Protein AF-A0AAV4NPZ4-F1 (afdb_monomer_lite)

Organism: Caerostris extrusa (NCBI:txid172846)

InterPro domains:
  IPR006621 Nose resistant-to-fluoxetine protein, N-terminal [PF20146] (13-98)

Foldseek 3Di:
DDPPDPPPDDPLVVVVVVLLVVCVVVVPPLSVLLVQQDQDPDDCVVVVPPDGQGNVVSQQPRFDWPPPPPDPDTDGPDGGDGDDDDDDPDDDPDDDDADPPHQPPVCVVVVVVVVD

pLDDT: mean 77.48, std 12.46, range [39.16, 93.31]

Sequence (116 aa):
MDGSGNLNVTASCRRDVLKLLVGLRELKTWAFSFIDSSGKIVDGMLGGTMSTLGEYDQCLGIEALDTGRRNKNKKVMFTGKYCAVDLRPPLPPKKRYYKLNEVVDELKIFRKVEML

Radius of gyration: 26.72 Å; chains: 1; bounding box: 54×27×85 Å

Structure (mmCIF, N/CA/C/O backbone):
data_AF-A0AAV4NPZ4-F1
#
_entry.id   AF-A0AAV4NPZ4-F1
#
loop_
_atom_site.group_PDB
_atom_site.id
_atom_site.type_symbol
_atom_site.label_atom_id
_atom_site.label_alt_id
_atom_site.label_comp_id
_atom_site.label_asym_id
_atom_site.label_entity_id
_atom_site.label_seq_id
_atom_site.pdbx_PDB_ins_code
_atom_site.Cartn_x
_atom_site.Cartn_y
_atom_site.Cartn_z
_atom_site.occupancy
_atom_site.B_iso_or_equiv
_atom_site.auth_seq_id
_atom_site.auth_comp_id
_atom_site.auth_asym_id
_atom_site.auth_atom_id
_atom_site.pdbx_PDB_model_num
ATOM 1 N N . MET A 1 1 ? -0.190 17.208 -17.996 1.00 40.72 1 MET A N 1
ATOM 2 C CA . MET A 1 1 ? -0.718 15.829 -18.078 1.00 40.72 1 MET A CA 1
ATOM 3 C C . MET A 1 1 ? -1.954 15.795 -17.203 1.00 40.72 1 MET A C 1
ATOM 5 O O . MET A 1 1 ? -1.827 15.699 -15.990 1.00 40.72 1 MET A O 1
ATOM 9 N N . ASP A 1 2 ? -3.121 16.008 -17.808 1.00 39.16 2 ASP A N 1
ATOM 10 C CA . ASP A 1 2 ? -4.399 16.078 -17.098 1.00 39.16 2 ASP A CA 1
ATOM 11 C C . ASP A 1 2 ? -4.827 14.686 -16.639 1.00 39.16 2 ASP A C 1
ATOM 13 O O . ASP A 1 2 ? -5.397 13.899 -17.390 1.00 39.16 2 ASP A O 1
ATOM 17 N N . GLY A 1 3 ? -4.537 14.375 -15.379 1.00 46.22 3 GLY A N 1
ATOM 18 C CA . GLY A 1 3 ? -5.027 13.184 -14.692 1.00 46.22 3 GLY A CA 1
ATOM 19 C C . GLY A 1 3 ? -6.469 13.346 -14.215 1.00 46.22 3 GLY A C 1
ATOM 20 O O . GLY A 1 3 ? -6.753 13.082 -13.053 1.00 46.22 3 GLY A O 1
ATOM 21 N N . SER A 1 4 ? -7.385 13.798 -15.074 1.00 50.69 4 SER A N 1
ATOM 22 C CA . SER A 1 4 ? -8.821 13.799 -14.762 1.00 50.69 4 SER A CA 1
ATOM 23 C C . SER A 1 4 ? -9.445 12.484 -15.223 1.00 50.69 4 SER A C 1
ATOM 25 O O . SER A 1 4 ? -10.186 12.423 -16.199 1.00 50.69 4 SER A O 1
ATOM 27 N N . GLY A 1 5 ? -9.105 11.399 -14.525 1.00 59.00 5 GLY A N 1
ATOM 28 C CA . GLY A 1 5 ? -9.885 10.168 -14.590 1.00 59.00 5 GLY A CA 1
ATOM 29 C C . GLY A 1 5 ? -11.185 10.357 -13.808 1.00 59.00 5 GLY A C 1
ATOM 30 O O . GLY A 1 5 ? -11.156 10.881 -12.695 1.00 59.00 5 GLY A O 1
ATOM 31 N N . ASN A 1 6 ? -12.323 9.931 -14.362 1.00 62.22 6 ASN A N 1
ATOM 32 C CA . ASN A 1 6 ? -13.583 9.864 -13.617 1.00 62.22 6 ASN A CA 1
ATOM 33 C C . ASN A 1 6 ? -13.399 8.936 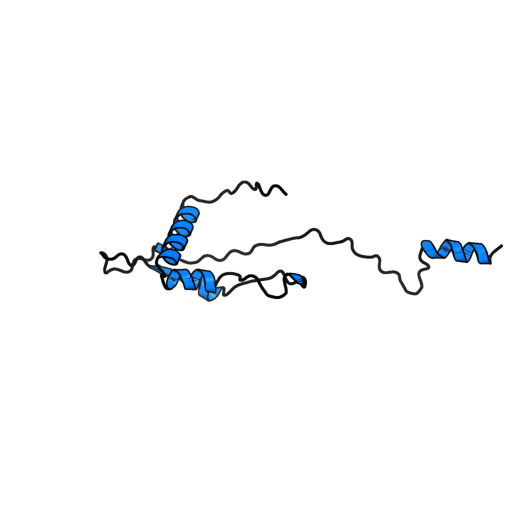-12.408 1.00 62.22 6 ASN A C 1
ATOM 35 O O . ASN A 1 6 ? -13.441 7.711 -12.531 1.00 62.22 6 ASN A O 1
ATOM 39 N N . LEU A 1 7 ? -13.154 9.524 -11.237 1.00 68.56 7 LEU A N 1
ATOM 40 C CA . LEU A 1 7 ? -12.892 8.800 -10.002 1.00 68.56 7 LEU A CA 1
ATOM 41 C C . LEU A 1 7 ? -14.226 8.275 -9.447 1.00 68.56 7 LEU A C 1
ATOM 43 O O . LEU A 1 7 ? -14.858 8.901 -8.596 1.00 68.56 7 LEU A O 1
ATOM 47 N N . ASN A 1 8 ? -14.687 7.129 -9.951 1.00 78.69 8 ASN A N 1
ATOM 48 C CA . ASN A 1 8 ? -15.904 6.476 -9.465 1.00 78.69 8 ASN A CA 1
ATOM 49 C C . ASN A 1 8 ? -15.631 5.752 -8.135 1.00 78.69 8 ASN A C 1
ATOM 51 O O . ASN A 1 8 ? -15.529 4.528 -8.065 1.00 78.69 8 ASN A O 1
ATOM 55 N N . VAL A 1 9 ? -15.432 6.534 -7.074 1.00 81.62 9 VAL A N 1
ATOM 56 C CA . VAL A 1 9 ? -15.129 6.031 -5.732 1.00 81.62 9 VAL A CA 1
ATOM 57 C C . VAL A 1 9 ? -16.396 6.012 -4.888 1.00 81.62 9 VAL A C 1
ATOM 59 O O . VAL A 1 9 ? -17.104 7.011 -4.768 1.00 81.62 9 VAL A O 1
ATOM 62 N N . THR A 1 10 ? -16.662 4.878 -4.238 1.00 88.50 10 THR A N 1
ATOM 63 C C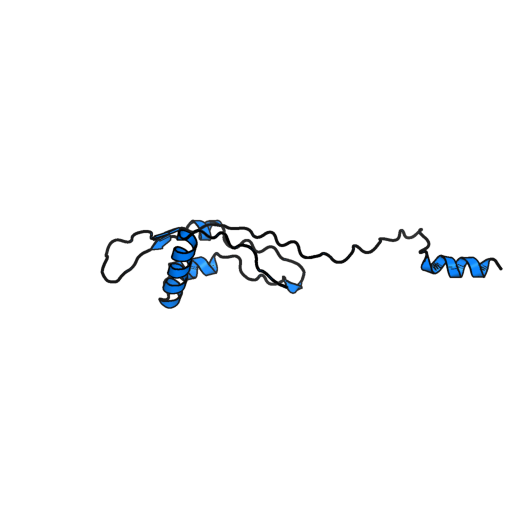A . THR A 1 10 ? -17.828 4.739 -3.360 1.00 88.50 10 THR A CA 1
ATOM 64 C C . THR A 1 10 ? -17.751 5.682 -2.156 1.00 88.50 10 THR A C 1
ATOM 66 O O . THR A 1 10 ? -16.683 5.953 -1.599 1.00 88.50 10 THR A O 1
ATOM 69 N N . ALA A 1 11 ? -18.912 6.134 -1.674 1.00 88.69 11 ALA A N 1
ATOM 70 C CA . ALA A 1 11 ? -18.992 6.950 -0.462 1.00 88.69 11 ALA A CA 1
ATOM 71 C C . ALA A 1 11 ? -18.439 6.225 0.783 1.00 88.69 11 ALA A C 1
ATOM 73 O O . ALA A 1 11 ? -17.983 6.874 1.722 1.00 88.69 11 ALA A O 1
ATOM 74 N N . SER A 1 12 ? -18.454 4.884 0.811 1.00 88.19 12 SER A N 1
ATOM 75 C CA . SER A 1 12 ? -17.811 4.118 1.888 1.00 88.19 12 SER A CA 1
ATOM 76 C C . SER A 1 12 ? -16.295 4.275 1.863 1.00 88.19 12 SER A C 1
ATOM 78 O O . SER A 1 12 ? -15.723 4.645 2.880 1.00 88.19 12 SER A O 1
ATOM 80 N N . CYS A 1 13 ? -15.668 4.104 0.695 1.00 86.69 13 CYS A N 1
ATOM 81 C CA . CYS A 1 13 ? -14.217 4.213 0.548 1.00 86.69 13 CYS A CA 1
ATOM 82 C C . CYS A 1 13 ? -13.704 5.580 1.023 1.00 86.69 13 CYS A C 1
ATOM 84 O O . CYS A 1 13 ? -12.801 5.659 1.850 1.00 86.69 13 CYS A O 1
ATOM 86 N N . ARG A 1 14 ? -14.365 6.668 0.605 1.00 89.88 14 ARG A N 1
ATOM 87 C CA . ARG A 1 14 ? -14.019 8.023 1.064 1.00 89.88 14 ARG A CA 1
ATOM 88 C C . ARG A 1 14 ? -14.108 8.177 2.583 1.00 89.88 14 ARG A C 1
ATOM 90 O O . ARG A 1 14 ? -13.248 8.817 3.182 1.00 89.88 14 ARG A O 1
ATOM 97 N N . ARG A 1 15 ? -15.141 7.606 3.211 1.00 91.38 15 ARG A N 1
ATOM 98 C CA . ARG A 1 15 ? -15.313 7.652 4.672 1.00 91.38 15 ARG A CA 1
ATOM 99 C C . ARG A 1 15 ? -14.219 6.872 5.396 1.00 91.38 15 ARG A C 1
ATOM 101 O O . ARG A 1 15 ? -13.728 7.350 6.411 1.00 91.38 15 ARG A O 1
ATOM 108 N N . ASP A 1 16 ? -13.828 5.712 4.884 1.00 90.50 16 ASP A N 1
ATOM 109 C CA . ASP A 1 16 ? -12.801 4.881 5.517 1.00 90.50 16 ASP A CA 1
ATOM 110 C C . ASP A 1 16 ? -11.402 5.500 5.365 1.00 90.50 16 ASP A C 1
ATOM 112 O O . ASP A 1 16 ? -10.645 5.540 6.332 1.00 90.50 16 ASP A O 1
ATOM 116 N N . VAL A 1 17 ? -11.112 6.133 4.221 1.00 89.75 17 VAL A N 1
ATOM 117 C CA . VAL A 1 17 ? -9.892 6.940 4.030 1.00 89.75 17 VAL A CA 1
ATOM 118 C C . VAL A 1 17 ? -9.848 8.126 4.998 1.00 89.75 17 VAL A C 1
ATOM 120 O O . VAL A 1 17 ? -8.818 8.377 5.619 1.00 89.75 17 VAL A O 1
ATOM 123 N N . LEU A 1 18 ? -10.962 8.838 5.193 1.00 92.12 18 LEU A N 1
ATOM 124 C CA . LEU A 1 18 ? -11.025 9.925 6.176 1.00 92.12 18 LEU A CA 1
ATOM 125 C C . LEU A 1 18 ? -10.771 9.423 7.606 1.00 92.12 18 LEU A C 1
ATOM 127 O O . LE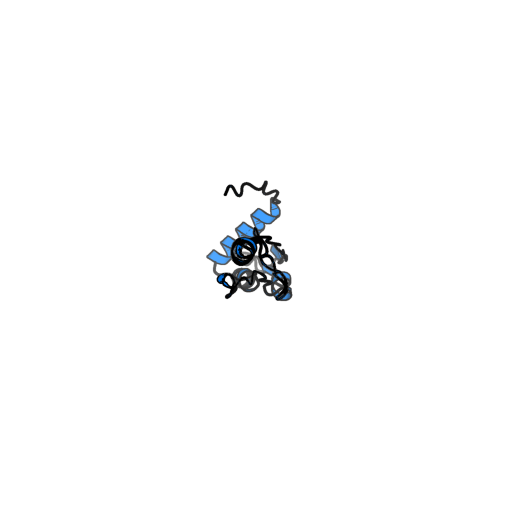U A 1 18 ? -10.045 10.072 8.355 1.00 92.12 18 LEU A O 1
ATOM 131 N N . LYS A 1 19 ? -11.312 8.257 7.985 1.00 90.88 19 LYS A N 1
ATOM 132 C CA . LYS A 1 19 ? -11.022 7.636 9.290 1.00 90.88 19 LYS A CA 1
ATOM 133 C C . LYS A 1 19 ? -9.551 7.261 9.427 1.00 90.88 19 LYS A C 1
ATOM 135 O O . LYS A 1 19 ? -8.993 7.457 10.500 1.00 90.88 19 LYS A O 1
ATOM 140 N N . LEU A 1 20 ? -8.929 6.740 8.369 1.00 90.38 20 LEU A N 1
ATOM 141 C CA . LEU A 1 20 ? -7.498 6.440 8.358 1.00 90.38 20 LEU A CA 1
ATOM 142 C C . LEU A 1 20 ? -6.674 7.710 8.610 1.00 90.38 20 LEU A C 1
ATOM 144 O O . LEU A 1 20 ? -5.819 7.710 9.490 1.00 90.38 20 LEU A O 1
ATOM 148 N N . LEU A 1 21 ? -6.990 8.816 7.927 1.00 92.88 21 LEU A N 1
ATOM 149 C CA . LEU A 1 21 ? -6.327 10.111 8.134 1.00 92.88 21 LEU A CA 1
ATOM 150 C C . LEU A 1 21 ? -6.490 10.639 9.568 1.00 92.88 21 LEU A C 1
ATOM 152 O O . LEU A 1 21 ? -5.532 11.135 10.161 1.00 92.88 21 LEU A O 1
ATOM 156 N N . VAL A 1 22 ? -7.684 10.506 10.151 1.00 92.56 22 VAL A N 1
ATOM 157 C CA . VAL A 1 22 ? -7.918 10.854 11.562 1.00 92.56 22 VAL A CA 1
ATOM 158 C C . VAL A 1 22 ? -7.115 9.939 12.491 1.00 92.56 22 VAL A C 1
ATOM 160 O O . VAL A 1 22 ? -6.468 10.429 13.411 1.00 92.56 22 VAL A O 1
ATOM 163 N N . GLY A 1 23 ? -7.091 8.630 12.227 1.00 89.88 23 GLY A N 1
ATOM 164 C CA . GLY A 1 23 ? -6.315 7.656 12.995 1.00 89.88 23 GLY A CA 1
ATOM 165 C C . GLY A 1 23 ? -4.813 7.945 12.981 1.00 89.88 23 GLY A C 1
ATOM 166 O O . GLY A 1 23 ? -4.163 7.820 14.016 1.00 89.88 23 GLY A O 1
ATOM 167 N N . LEU A 1 24 ? -4.276 8.405 11.848 1.00 91.69 24 LEU A N 1
ATOM 168 C CA . LEU A 1 24 ? -2.885 8.852 11.726 1.00 91.69 24 LEU A CA 1
ATOM 169 C C . LEU A 1 24 ? -2.614 10.107 12.555 1.00 91.69 24 LEU A C 1
ATOM 171 O O . LEU A 1 24 ? -1.620 10.168 13.274 1.00 91.69 24 LEU A O 1
ATOM 175 N N . ARG A 1 25 ? -3.522 11.090 12.511 1.00 93.31 25 ARG A N 1
ATOM 176 C CA . ARG A 1 25 ? -3.421 12.307 13.330 1.00 93.31 25 ARG A CA 1
ATOM 177 C C . ARG A 1 25 ? -3.459 12.001 14.829 1.00 93.31 25 ARG A C 1
ATOM 179 O O . ARG A 1 25 ? -2.792 12.674 15.607 1.00 93.31 25 ARG A O 1
ATOM 186 N N . GLU A 1 26 ? -4.239 11.005 15.232 1.00 91.06 26 GLU A N 1
ATOM 187 C CA . GLU A 1 26 ? -4.339 10.539 16.620 1.00 91.06 26 GLU A CA 1
ATOM 188 C C . GLU A 1 26 ? -3.264 9.511 17.009 1.00 91.06 26 GLU A C 1
ATOM 190 O O . GLU A 1 26 ? -3.316 8.968 18.114 1.00 91.06 26 GLU A O 1
ATOM 195 N N . LEU A 1 27 ? -2.303 9.233 16.122 1.00 89.62 27 LEU A N 1
ATOM 196 C CA . LEU A 1 27 ? -1.217 8.276 16.328 1.00 89.62 27 LEU A CA 1
ATOM 197 C C . LEU A 1 27 ? -1.697 6.866 16.723 1.00 89.62 27 LEU A C 1
ATOM 199 O O . LEU A 1 27 ? -1.089 6.182 17.549 1.00 89.62 27 LEU A O 1
ATOM 203 N N . LYS A 1 28 ? -2.814 6.413 16.147 1.00 89.75 28 LYS A N 1
ATOM 204 C CA . LYS A 1 28 ? -3.347 5.071 16.399 1.00 89.75 28 LYS A CA 1
ATOM 205 C C . LYS A 1 28 ? -2.436 4.016 15.774 1.00 89.75 28 LYS A C 1
ATOM 207 O O . LYS A 1 28 ? -2.061 4.122 14.610 1.00 89.75 28 LYS A O 1
ATOM 212 N N . THR A 1 29 ? -2.161 2.947 16.521 1.00 90.06 29 THR A N 1
ATOM 213 C CA . THR A 1 29 ? -1.300 1.840 16.070 1.00 90.06 29 THR A CA 1
ATOM 214 C C . THR A 1 29 ? -1.800 1.205 14.774 1.00 90.06 29 THR A C 1
ATOM 216 O O . THR A 1 29 ? -1.033 1.076 13.828 1.00 90.06 29 THR A O 1
ATOM 219 N N . TRP A 1 30 ? -3.101 0.907 14.684 1.00 90.31 30 TRP A N 1
ATOM 220 C CA . TRP A 1 30 ? -3.709 0.313 13.487 1.00 90.31 30 TRP A CA 1
ATOM 221 C C . TRP A 1 30 ? -3.544 1.189 12.233 1.00 90.31 30 TRP A C 1
ATOM 223 O O . TRP A 1 30 ? -3.416 0.668 11.128 1.00 90.31 30 TRP A O 1
ATOM 233 N N . ALA A 1 31 ? -3.521 2.517 12.387 1.00 91.38 31 ALA A N 1
ATOM 234 C CA . ALA A 1 31 ? -3.390 3.441 11.265 1.00 91.38 31 ALA A CA 1
ATOM 235 C C . ALA A 1 31 ? -1.960 3.444 10.708 1.00 91.38 31 ALA A C 1
ATOM 237 O O . ALA A 1 31 ? -1.770 3.453 9.493 1.00 91.38 31 ALA A O 1
ATOM 238 N N . PHE A 1 32 ? -0.959 3.363 11.587 1.00 91.00 32 PHE A N 1
ATOM 239 C CA . PHE A 1 32 ? 0.432 3.194 11.171 1.00 91.00 32 PHE A CA 1
ATOM 240 C C . PHE A 1 32 ? 0.685 1.833 10.528 1.00 91.00 32 PHE A C 1
ATOM 242 O O . PHE A 1 32 ? 1.356 1.783 9.502 1.00 91.00 32 PHE A O 1
ATOM 249 N N . SER A 1 33 ? 0.092 0.757 11.055 1.00 90.50 33 SER A N 1
ATOM 250 C CA . SER A 1 33 ? 0.180 -0.570 10.433 1.00 90.50 33 SER A CA 1
ATOM 251 C C . SER A 1 33 ? -0.362 -0.573 8.998 1.00 90.50 33 SER A C 1
ATOM 253 O O . SER A 1 33 ? 0.198 -1.241 8.134 1.00 90.50 33 SER A O 1
ATOM 255 N N . PHE A 1 34 ? -1.409 0.206 8.698 1.00 89.50 34 PHE A N 1
ATOM 256 C CA . PHE A 1 34 ? -1.914 0.338 7.324 1.00 89.50 34 PHE A CA 1
ATOM 257 C C . PHE A 1 34 ? -0.921 1.000 6.371 1.00 89.50 34 PHE A C 1
ATOM 259 O O . PHE A 1 34 ? -0.815 0.588 5.220 1.00 89.50 34 PHE A O 1
ATOM 266 N N . ILE A 1 35 ? -0.203 2.029 6.827 1.00 87.94 35 ILE A N 1
ATOM 267 C CA . ILE A 1 35 ? 0.828 2.669 6.003 1.00 87.94 35 ILE A CA 1
ATOM 268 C C . ILE A 1 35 ? 2.016 1.730 5.824 1.00 87.94 35 ILE A C 1
ATOM 270 O O . ILE A 1 35 ? 2.523 1.599 4.713 1.00 87.94 35 ILE A O 1
ATOM 274 N N . ASP A 1 36 ? 2.444 1.071 6.896 1.00 86.62 36 ASP A N 1
ATOM 275 C CA . ASP A 1 36 ? 3.616 0.200 6.872 1.00 86.62 36 ASP A CA 1
ATOM 276 C C . ASP A 1 36 ? 3.418 -1.032 5.975 1.00 86.62 36 ASP A C 1
ATOM 278 O O . ASP A 1 36 ? 4.329 -1.394 5.232 1.00 86.62 36 ASP A O 1
ATOM 282 N N . SER A 1 37 ? 2.203 -1.593 5.965 1.00 88.50 37 SER A N 1
ATOM 283 C CA . SER A 1 37 ? 1.811 -2.707 5.085 1.00 88.50 37 SER A CA 1
ATOM 284 C C . SER A 1 37 ? 1.576 -2.303 3.623 1.00 88.50 37 SER A C 1
ATOM 286 O O . SER A 1 37 ? 1.512 -3.169 2.746 1.00 88.50 37 SER A O 1
ATOM 288 N N . SER A 1 38 ? 1.430 -1.007 3.328 1.00 82.94 38 SER A N 1
ATOM 289 C CA . SER A 1 38 ? 1.160 -0.528 1.969 1.00 82.94 38 SER A CA 1
ATOM 290 C C . SER A 1 38 ? 2.396 -0.611 1.060 1.00 82.94 38 SER A C 1
ATOM 292 O O . SER A 1 38 ? 3.534 -0.685 1.524 1.00 82.94 38 SER A O 1
ATOM 294 N N . GLY A 1 39 ? 2.180 -0.605 -0.261 1.00 73.56 39 GLY A N 1
ATOM 295 C CA . GLY A 1 39 ? 3.266 -0.563 -1.242 1.00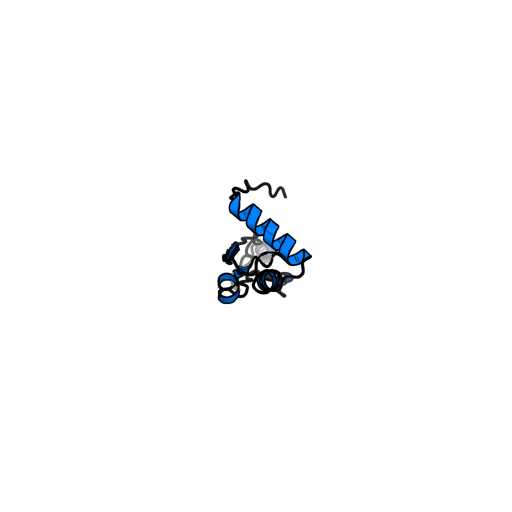 73.56 39 GLY A CA 1
ATOM 296 C C . GLY A 1 39 ? 4.095 0.714 -1.084 1.00 73.56 39 GLY A C 1
ATOM 297 O O . GLY A 1 39 ? 3.687 1.786 -1.530 1.00 73.56 39 GLY A O 1
ATOM 298 N N . LYS A 1 40 ? 5.254 0.604 -0.427 1.00 73.56 40 LYS A N 1
ATOM 299 C CA . LYS A 1 40 ? 6.203 1.708 -0.220 1.00 73.56 40 LYS A CA 1
ATOM 300 C C . LYS A 1 40 ? 6.804 2.150 -1.556 1.00 73.56 40 LYS A C 1
ATOM 302 O O . LYS A 1 40 ? 6.895 1.351 -2.492 1.00 73.56 40 LYS A O 1
ATOM 307 N N . ILE A 1 41 ? 7.251 3.407 -1.637 1.00 66.25 41 ILE A N 1
ATOM 308 C CA . ILE A 1 41 ? 8.086 3.866 -2.756 1.00 66.25 41 ILE A CA 1
ATOM 309 C C . ILE A 1 41 ? 9.388 3.068 -2.676 1.00 66.25 41 ILE A C 1
ATOM 311 O O . ILE A 1 41 ? 10.180 3.262 -1.759 1.00 66.25 41 ILE A O 1
ATOM 315 N N . VAL A 1 42 ? 9.547 2.108 -3.583 1.00 62.62 42 VAL A N 1
ATOM 316 C CA . VAL A 1 42 ? 10.692 1.199 -3.599 1.00 62.62 42 VAL A CA 1
ATOM 317 C C . VAL A 1 42 ? 11.942 1.911 -4.096 1.00 62.62 42 VAL A C 1
ATOM 319 O O . VAL A 1 42 ? 11.917 2.631 -5.102 1.00 62.62 42 VAL A O 1
ATOM 322 N N . ASP A 1 43 ? 13.056 1.642 -3.420 1.00 59.69 43 ASP A N 1
ATOM 323 C CA . ASP A 1 43 ? 14.378 1.906 -3.969 1.00 59.69 43 ASP A CA 1
ATOM 324 C C . ASP A 1 43 ? 14.513 1.181 -5.314 1.00 59.69 43 ASP A C 1
ATOM 326 O O . ASP A 1 43 ? 14.099 0.034 -5.478 1.00 59.69 43 ASP A O 1
ATOM 330 N N . GLY A 1 44 ? 15.055 1.873 -6.316 1.00 64.12 44 GLY A N 1
ATOM 331 C CA . GLY A 1 44 ? 15.154 1.332 -7.673 1.00 64.12 44 GLY A CA 1
ATOM 332 C C . GLY A 1 44 ? 14.000 1.698 -8.610 1.00 64.12 44 GLY A C 1
ATOM 333 O O . GLY A 1 44 ? 14.060 1.316 -9.778 1.00 64.12 44 GLY A O 1
ATOM 334 N N . MET A 1 45 ? 13.034 2.528 -8.188 1.00 69.25 45 MET A N 1
ATOM 335 C CA . MET A 1 45 ? 12.095 3.173 -9.125 1.00 69.25 45 MET A CA 1
ATOM 336 C C . MET A 1 45 ? 12.845 3.933 -10.236 1.00 69.25 45 MET A C 1
ATOM 338 O O . MET A 1 45 ? 12.501 3.823 -11.410 1.00 69.25 45 MET A O 1
ATOM 342 N N . LEU A 1 46 ? 13.933 4.634 -9.883 1.00 70.12 46 LEU A N 1
ATOM 343 C CA . LEU A 1 46 ? 14.822 5.301 -10.847 1.00 70.12 46 LEU A CA 1
ATOM 344 C C . LEU A 1 46 ? 15.619 4.315 -11.725 1.00 70.12 46 LEU A C 1
ATOM 346 O O . LEU A 1 46 ? 16.084 4.690 -12.796 1.00 70.12 46 LEU A O 1
ATOM 350 N N . GLY A 1 47 ? 15.765 3.063 -11.283 1.00 71.31 47 GLY A N 1
ATOM 351 C CA . GLY A 1 47 ? 16.418 1.974 -12.014 1.00 71.31 47 GLY A CA 1
ATOM 352 C C . GLY A 1 47 ? 15.466 1.131 -12.871 1.00 71.31 47 GLY A C 1
ATOM 353 O O . GLY A 1 47 ? 15.915 0.183 -13.507 1.00 71.31 47 GLY A O 1
ATOM 354 N N . GLY A 1 48 ? 14.168 1.460 -12.902 1.00 68.62 48 GLY A N 1
ATOM 355 C CA . GLY A 1 48 ? 13.160 0.757 -13.704 1.00 68.62 48 GLY A CA 1
ATOM 356 C C . GLY A 1 48 ? 12.394 -0.353 -12.976 1.00 68.62 48 GLY A C 1
ATOM 357 O O . GLY A 1 48 ? 11.544 -0.997 -13.589 1.00 68.62 48 GLY A O 1
ATOM 358 N N . THR A 1 49 ? 12.625 -0.563 -11.677 1.00 71.88 49 THR A N 1
ATOM 359 C CA . THR A 1 49 ? 11.821 -1.488 -10.866 1.00 71.88 49 THR A CA 1
ATOM 360 C C . THR A 1 49 ? 10.572 -0.766 -10.366 1.00 71.88 49 THR A C 1
ATOM 362 O O . THR A 1 49 ? 10.644 0.045 -9.447 1.00 71.88 49 THR A O 1
ATOM 365 N N . MET A 1 50 ? 9.418 -1.046 -10.978 1.00 69.38 50 MET A N 1
ATOM 366 C CA . MET A 1 50 ? 8.138 -0.389 -10.649 1.00 69.38 50 MET A CA 1
ATOM 367 C C . MET A 1 50 ? 7.175 -1.264 -9.832 1.00 69.38 50 MET A C 1
ATOM 369 O O . MET A 1 50 ? 6.065 -0.835 -9.522 1.00 69.38 50 MET A O 1
ATOM 373 N N . SER A 1 51 ? 7.580 -2.482 -9.470 1.00 70.69 51 SER A N 1
ATOM 374 C CA . SER A 1 51 ? 6.740 -3.409 -8.710 1.00 70.69 51 SER A CA 1
ATOM 375 C C . SER A 1 51 ? 6.977 -3.236 -7.211 1.00 70.69 51 SER A C 1
ATOM 377 O O . SER A 1 51 ? 8.016 -3.638 -6.695 1.00 70.69 51 SER A O 1
ATOM 379 N N . THR A 1 52 ? 5.999 -2.667 -6.506 1.00 70.62 52 THR A N 1
ATOM 380 C CA . THR A 1 52 ? 5.955 -2.622 -5.038 1.00 70.62 52 THR A CA 1
ATOM 381 C C . THR A 1 52 ? 4.675 -3.295 -4.570 1.00 70.62 52 THR A C 1
ATOM 383 O O . THR A 1 52 ? 3.574 -2.841 -4.873 1.00 70.62 52 THR A O 1
ATOM 386 N N . LEU A 1 53 ? 4.814 -4.443 -3.907 1.00 72.38 53 LEU A N 1
ATOM 387 C CA . LEU A 1 53 ? 3.668 -5.280 -3.546 1.00 72.38 53 LEU A CA 1
ATOM 388 C C . LEU A 1 53 ? 3.174 -5.028 -2.118 1.00 72.38 53 LEU A C 1
ATOM 390 O O . LEU A 1 53 ? 2.031 -5.369 -1.834 1.00 72.38 53 LEU A O 1
ATOM 394 N N . GLY A 1 54 ? 3.981 -4.399 -1.254 1.00 79.88 54 GLY A N 1
ATOM 395 C CA . GLY A 1 54 ? 3.671 -4.261 0.174 1.00 79.88 54 GLY A CA 1
ATOM 396 C C . GLY A 1 54 ? 3.590 -5.613 0.897 1.00 79.88 54 GLY A C 1
ATOM 397 O O . GLY A 1 54 ? 3.926 -6.655 0.332 1.00 79.88 54 GLY A O 1
ATOM 398 N N . GLU A 1 55 ? 3.135 -5.597 2.149 1.00 85.69 55 GLU A N 1
ATOM 399 C CA . GLU A 1 55 ? 2.909 -6.811 2.939 1.00 85.69 55 GLU A CA 1
ATOM 400 C C . GLU A 1 55 ? 1.429 -7.210 2.849 1.00 85.69 55 GLU A C 1
ATOM 402 O O . GLU A 1 55 ? 0.573 -6.689 3.567 1.00 85.69 55 GLU A O 1
ATOM 407 N N . TYR A 1 56 ? 1.121 -8.110 1.909 1.00 86.75 56 TYR A N 1
ATOM 408 C CA . TYR A 1 56 ? -0.251 -8.486 1.546 1.00 86.75 56 TYR A CA 1
ATOM 409 C C . TYR A 1 56 ? -1.060 -9.024 2.735 1.00 86.75 56 TYR A C 1
ATOM 411 O O . TYR A 1 56 ? -2.137 -8.503 3.036 1.00 86.75 56 TYR A O 1
ATOM 419 N N . ASP A 1 57 ? -0.528 -10.030 3.433 1.00 88.56 57 ASP A N 1
ATOM 420 C CA . ASP A 1 57 ? -1.234 -10.694 4.534 1.00 88.56 57 ASP A CA 1
ATOM 421 C C . ASP A 1 57 ? -1.456 -9.743 5.711 1.00 88.56 57 ASP A C 1
ATOM 423 O O . ASP A 1 57 ? -2.546 -9.694 6.287 1.00 88.56 57 ASP A O 1
ATOM 427 N N . GLN A 1 58 ? -0.449 -8.924 6.025 1.00 87.81 58 GLN A N 1
ATOM 428 C CA . GLN A 1 58 ? -0.557 -7.908 7.063 1.00 87.81 58 GLN A CA 1
ATOM 429 C C . GLN A 1 58 ? -1.621 -6.871 6.694 1.00 87.81 58 GLN A C 1
ATOM 431 O O . GLN A 1 58 ? -2.483 -6.579 7.517 1.00 87.81 58 GLN A O 1
ATOM 436 N N . CYS A 1 59 ? -1.617 -6.361 5.457 1.00 89.56 59 CYS A N 1
ATOM 437 C CA . CYS A 1 59 ? -2.607 -5.393 4.985 1.00 89.56 59 CYS A CA 1
ATOM 438 C C . CYS A 1 59 ? -4.036 -5.908 5.205 1.00 89.56 59 CYS A C 1
ATOM 440 O O . CYS A 1 59 ? -4.860 -5.203 5.784 1.00 89.56 59 CYS A O 1
ATOM 442 N N . LEU A 1 60 ? -4.321 -7.152 4.804 1.00 90.38 60 LEU A N 1
ATOM 443 C CA . LEU A 1 60 ? -5.645 -7.762 4.959 1.00 90.38 60 LEU A CA 1
ATOM 444 C C . LEU A 1 60 ? -6.013 -8.069 6.416 1.00 90.38 60 LEU A C 1
ATOM 446 O O . LEU A 1 60 ? -7.192 -8.005 6.767 1.00 90.38 60 LEU A O 1
ATOM 450 N N . GLY A 1 61 ? -5.026 -8.391 7.254 1.00 90.12 61 GLY A N 1
ATOM 451 C CA . GLY A 1 61 ? -5.219 -8.725 8.665 1.00 90.12 61 GLY A CA 1
ATOM 452 C C . GLY A 1 61 ? -5.425 -7.522 9.592 1.00 90.12 61 GLY A C 1
ATOM 453 O O . GLY A 1 61 ? -5.818 -7.707 10.743 1.00 90.12 61 GLY A O 1
ATOM 454 N N . ILE A 1 62 ? -5.167 -6.291 9.136 1.00 90.94 62 ILE A N 1
ATOM 455 C CA . ILE A 1 62 ? -5.335 -5.097 9.972 1.00 90.94 62 ILE A CA 1
ATOM 456 C C . ILE A 1 62 ? -6.817 -4.730 10.103 1.00 90.94 62 ILE A C 1
ATOM 458 O O . ILE A 1 62 ? -7.537 -4.522 9.121 1.00 90.94 62 ILE A O 1
ATOM 462 N N . GLU A 1 63 ? -7.242 -4.542 11.351 1.00 92.00 63 GLU A N 1
ATOM 463 C CA . GLU A 1 63 ? -8.572 -4.064 11.711 1.00 92.00 63 GLU A CA 1
ATOM 464 C C . GLU A 1 63 ? -8.503 -2.644 12.284 1.00 92.00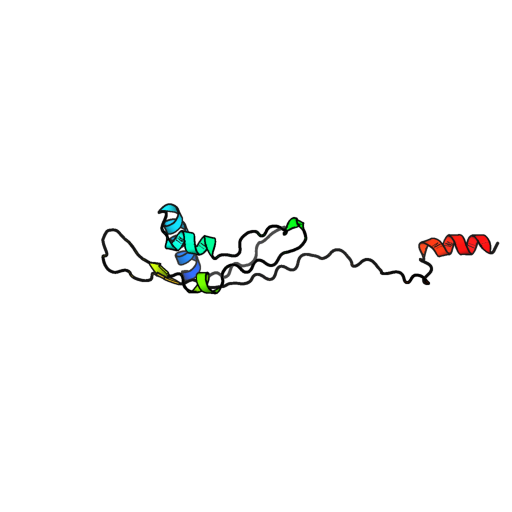 63 GLU A C 1
ATOM 466 O O . GLU A 1 63 ? -7.800 -2.365 13.260 1.00 92.00 63 GLU A O 1
ATOM 471 N N . ALA A 1 64 ? -9.279 -1.726 11.708 1.00 89.44 64 ALA A N 1
ATOM 472 C CA . ALA A 1 64 ? -9.436 -0.387 12.251 1.00 89.44 64 ALA A CA 1
ATOM 473 C C . ALA A 1 64 ? -10.411 -0.425 13.431 1.00 89.44 64 ALA A C 1
ATOM 475 O O . ALA A 1 64 ? -11.626 -0.521 13.250 1.00 89.44 64 ALA A O 1
ATOM 476 N N . LEU A 1 65 ? -9.880 -0.353 14.648 1.00 88.12 65 LEU A N 1
ATOM 477 C CA . LEU A 1 65 ? -10.672 -0.444 15.872 1.00 88.12 65 LEU A CA 1
ATOM 478 C C . LEU A 1 65 ? -11.125 0.938 16.350 1.00 88.12 65 LEU A C 1
ATOM 480 O O . LEU A 1 65 ? -10.308 1.849 16.536 1.00 88.12 65 LEU A O 1
ATOM 484 N N . ASP A 1 66 ? -12.423 1.072 16.623 1.00 80.31 66 ASP A N 1
ATOM 485 C CA . ASP A 1 66 ? -12.962 2.241 17.311 1.00 80.31 66 ASP A CA 1
ATOM 486 C C . ASP A 1 66 ? -12.543 2.191 18.788 1.00 80.31 66 ASP A C 1
ATOM 488 O O . ASP A 1 66 ? -12.974 1.334 19.560 1.00 80.31 66 ASP A O 1
ATOM 492 N N . THR A 1 67 ? -11.642 3.099 19.161 1.00 68.69 67 THR A N 1
ATOM 493 C CA . THR A 1 67 ? -11.137 3.276 20.532 1.00 68.69 67 THR A CA 1
ATOM 494 C C . THR A 1 67 ? -11.534 4.648 21.069 1.00 68.69 67 THR A C 1
ATOM 496 O O . THR A 1 67 ? -10.738 5.345 21.704 1.00 68.69 67 THR A O 1
ATOM 499 N N . GLY A 1 68 ? -12.761 5.084 20.771 1.00 63.69 68 GLY A N 1
ATOM 500 C CA . GLY A 1 68 ? -13.326 6.294 21.353 1.00 63.69 68 GLY A CA 1
ATOM 501 C C . GLY A 1 68 ? -13.342 6.236 22.886 1.00 63.69 68 GLY A C 1
ATOM 502 O O . GLY A 1 68 ? -13.705 5.222 23.481 1.00 63.69 68 GLY A O 1
ATOM 503 N N . ARG A 1 69 ? -13.018 7.364 23.540 1.00 57.91 69 ARG A N 1
ATOM 504 C CA . ARG A 1 69 ? -12.924 7.521 25.014 1.00 57.91 69 ARG A CA 1
ATOM 505 C C . ARG A 1 69 ? -14.160 7.066 25.815 1.00 57.91 69 ARG A C 1
ATOM 507 O O . ARG A 1 69 ? -14.083 6.991 27.035 1.00 57.91 69 ARG A O 1
ATOM 514 N N . ARG A 1 70 ? -15.300 6.807 25.164 1.00 59.91 70 ARG A N 1
ATOM 515 C CA . ARG A 1 70 ? -16.577 6.436 25.797 1.00 59.91 70 ARG A CA 1
ATOM 516 C C . ARG A 1 70 ? -16.985 4.973 25.620 1.00 59.91 70 ARG A C 1
ATOM 518 O O . ARG A 1 70 ? -17.923 4.555 26.288 1.00 59.91 70 ARG A O 1
ATOM 525 N N . ASN A 1 71 ? -16.326 4.199 24.758 1.00 55.69 71 ASN A N 1
ATOM 526 C CA . ASN A 1 71 ? -16.775 2.847 24.435 1.00 55.69 71 ASN A CA 1
ATOM 527 C C . ASN A 1 71 ? -15.701 1.821 24.817 1.00 55.69 71 ASN A C 1
ATOM 529 O O . ASN A 1 71 ? -14.628 1.786 24.224 1.00 55.69 71 ASN A O 1
ATOM 533 N N . LYS A 1 72 ? -15.978 0.990 25.833 1.00 59.91 72 LYS A N 1
ATOM 534 C CA . LYS A 1 72 ? -15.091 -0.125 26.222 1.00 59.91 72 LYS A CA 1
ATOM 535 C C . LYS A 1 72 ? -15.105 -1.262 25.193 1.00 59.91 72 LYS A C 1
ATOM 537 O O . LYS A 1 72 ? -14.198 -2.091 25.199 1.00 59.91 72 LYS A O 1
ATOM 542 N N . ASN A 1 73 ? -16.103 -1.294 24.309 1.00 69.56 73 ASN A N 1
ATOM 543 C CA . ASN A 1 73 ? -16.214 -2.318 23.282 1.00 69.56 73 ASN A CA 1
ATOM 544 C C . ASN A 1 73 ? -15.426 -1.908 22.037 1.00 69.56 73 ASN A C 1
ATOM 546 O O . ASN A 1 73 ? -15.767 -0.936 21.365 1.00 69.56 73 ASN A O 1
ATOM 550 N N . LYS A 1 74 ? -14.391 -2.691 21.720 1.00 73.94 74 LYS A N 1
ATOM 551 C CA . LYS A 1 74 ? -13.624 -2.579 20.476 1.00 73.94 74 LYS A CA 1
ATOM 552 C C . LYS A 1 74 ? -14.514 -3.019 19.315 1.00 73.94 74 LYS A C 1
ATOM 554 O O . LYS A 1 74 ? -14.689 -4.212 19.087 1.00 73.94 74 LYS A O 1
ATOM 559 N N . LYS A 1 75 ? -15.110 -2.062 18.604 1.00 83.81 75 LYS A N 1
ATOM 560 C CA . LYS A 1 75 ? -15.859 -2.342 17.375 1.00 83.81 75 LYS A CA 1
ATOM 561 C C . LYS A 1 75 ? -14.937 -2.172 16.172 1.00 83.81 75 LYS A C 1
ATOM 563 O O . LYS A 1 75 ? -14.298 -1.129 16.033 1.00 83.81 75 LYS A O 1
ATOM 568 N N . VAL A 1 76 ? -14.905 -3.174 15.297 1.00 87.19 76 VAL A N 1
ATOM 569 C CA . VAL A 1 76 ? -14.208 -3.086 14.008 1.00 87.19 76 VAL A CA 1
ATOM 570 C C . VAL A 1 76 ? -14.970 -2.112 13.107 1.00 87.19 76 VAL A C 1
ATOM 572 O O . VAL A 1 76 ? -16.159 -2.293 12.838 1.00 87.19 76 VAL A O 1
ATOM 575 N N . MET A 1 77 ? -14.300 -1.042 12.681 1.00 88.75 77 MET A N 1
ATOM 576 C CA . MET A 1 77 ? -14.848 -0.035 11.770 1.00 88.75 77 MET A CA 1
ATOM 577 C C . MET A 1 77 ? -14.728 -0.473 10.313 1.00 88.75 77 MET A C 1
ATOM 579 O O . MET A 1 77 ? -15.669 -0.287 9.545 1.00 88.75 77 MET A O 1
ATOM 583 N N . PHE A 1 78 ? -13.552 -0.980 9.940 1.00 90.19 78 PHE A N 1
ATOM 584 C CA . PHE A 1 78 ? -13.220 -1.504 8.619 1.00 90.19 78 PHE A CA 1
ATOM 585 C C . PHE A 1 78 ? -11.959 -2.372 8.704 1.00 90.19 78 PHE A C 1
ATOM 587 O O . PHE A 1 78 ? -11.207 -2.289 9.677 1.00 90.19 78 PHE A O 1
ATOM 594 N N . THR A 1 79 ? -11.734 -3.181 7.676 1.00 91.12 79 THR A N 1
ATOM 595 C CA . THR A 1 79 ? -10.542 -4.018 7.502 1.00 91.12 79 THR A CA 1
ATOM 596 C C . THR A 1 79 ? -9.787 -3.607 6.245 1.00 91.12 79 THR A C 1
ATOM 598 O O . THR A 1 79 ? -10.319 -2.881 5.393 1.00 91.12 79 THR A O 1
ATOM 601 N N . GLY A 1 80 ? -8.539 -4.049 6.133 1.00 87.25 80 GLY A N 1
ATOM 602 C CA . GLY A 1 80 ? -7.730 -3.770 4.959 1.00 87.25 80 GLY A CA 1
ATOM 603 C C . GLY A 1 80 ? -8.241 -4.407 3.681 1.00 87.25 80 GLY A C 1
ATOM 604 O O . GLY A 1 80 ? -8.895 -5.450 3.678 1.00 87.25 80 GLY A O 1
ATOM 605 N N . LYS A 1 81 ? -7.930 -3.746 2.566 1.00 85.12 81 LYS A N 1
ATOM 606 C CA . LYS A 1 81 ? -8.206 -4.232 1.217 1.00 85.12 81 LYS A CA 1
ATOM 607 C C . LYS A 1 81 ? -6.967 -4.040 0.366 1.00 85.12 81 LYS A C 1
ATOM 609 O O . LYS A 1 81 ? -6.385 -2.958 0.367 1.00 85.12 81 LYS A O 1
ATOM 614 N N . TYR A 1 82 ? -6.612 -5.075 -0.381 1.00 82.62 82 TYR A N 1
ATOM 615 C CA . TYR A 1 82 ? -5.478 -5.035 -1.287 1.00 82.62 82 TYR A CA 1
ATOM 616 C C . TYR A 1 82 ? -5.887 -4.526 -2.671 1.00 82.62 82 TYR A C 1
ATOM 618 O O . TYR A 1 82 ? -6.925 -4.920 -3.206 1.00 82.62 82 TYR A O 1
ATOM 626 N N . CYS A 1 83 ? -5.064 -3.657 -3.251 1.00 76.94 83 CYS A N 1
ATOM 627 C CA . CYS A 1 83 ? -5.228 -3.146 -4.606 1.00 76.94 83 CYS A CA 1
ATOM 628 C C . CYS A 1 83 ? -3.872 -3.184 -5.314 1.00 76.94 83 CYS A C 1
ATOM 630 O O . CYS A 1 83 ? -2.864 -2.801 -4.723 1.00 76.94 83 CYS A O 1
ATOM 632 N N . ALA A 1 84 ? -3.860 -3.611 -6.575 1.00 75.81 84 ALA A N 1
ATOM 633 C CA . ALA A 1 84 ? -2.684 -3.571 -7.433 1.00 75.81 84 ALA A CA 1
ATOM 634 C C . ALA A 1 84 ? -2.896 -2.528 -8.533 1.00 75.81 84 ALA A C 1
ATOM 636 O O . ALA A 1 84 ? -3.947 -2.496 -9.176 1.00 75.81 84 ALA A O 1
ATOM 637 N N . VAL A 1 85 ? -1.891 -1.683 -8.752 1.00 73.81 85 VAL A N 1
ATOM 638 C CA . VAL A 1 85 ? -1.895 -0.691 -9.829 1.00 73.81 85 VAL A CA 1
ATOM 639 C C . VAL A 1 85 ? -0.919 -1.157 -10.903 1.00 73.81 85 VAL A C 1
ATOM 641 O O . VAL A 1 85 ? 0.283 -1.217 -10.661 1.00 73.81 85 VAL A O 1
ATOM 644 N N . ASP A 1 86 ? -1.436 -1.487 -12.087 1.00 73.69 86 ASP A N 1
ATOM 645 C CA . ASP A 1 86 ? -0.619 -1.785 -13.269 1.00 73.69 86 ASP A CA 1
ATOM 646 C C . ASP A 1 86 ? -0.280 -0.472 -13.990 1.00 73.69 86 ASP A C 1
ATOM 648 O O . ASP A 1 86 ? -1.131 0.135 -14.647 1.00 73.69 86 ASP A O 1
ATOM 652 N N . LEU A 1 87 ? 0.958 -0.001 -13.827 1.00 72.75 87 LEU A N 1
ATOM 653 C CA . LEU A 1 87 ? 1.471 1.185 -14.508 1.00 72.75 87 LEU A CA 1
ATOM 654 C C . LEU A 1 87 ? 2.225 0.764 -15.770 1.00 72.75 87 LEU A C 1
ATOM 656 O O . LEU A 1 87 ? 3.274 0.129 -15.698 1.00 72.75 87 LEU A O 1
ATOM 660 N N . ARG A 1 88 ? 1.730 1.193 -16.935 1.00 74.69 88 ARG A N 1
ATOM 661 C CA . ARG A 1 88 ? 2.394 0.984 -18.230 1.00 74.69 88 ARG A CA 1
ATOM 662 C C . ARG A 1 88 ? 2.932 2.312 -18.757 1.00 74.69 88 ARG A C 1
ATOM 664 O O . ARG A 1 88 ? 2.206 3.011 -19.468 1.00 74.69 88 ARG A O 1
ATOM 671 N N . PRO A 1 89 ? 4.163 2.712 -18.390 1.00 75.62 89 PRO A N 1
ATOM 672 C CA . PRO A 1 89 ? 4.752 3.924 -18.937 1.00 75.62 89 PRO A CA 1
ATOM 673 C C . PRO A 1 89 ? 4.976 3.774 -20.451 1.00 75.62 89 PRO A C 1
ATOM 675 O O . PRO A 1 89 ? 5.170 2.654 -20.938 1.00 75.62 89 PRO A O 1
ATOM 678 N N . PRO A 1 90 ? 4.975 4.881 -21.214 1.00 79.69 90 PRO A N 1
ATOM 679 C CA . PRO A 1 90 ? 5.376 4.845 -22.612 1.00 79.69 90 PRO A CA 1
ATOM 680 C C . PRO A 1 90 ? 6.833 4.385 -22.688 1.00 79.69 90 PRO A C 1
ATOM 682 O O . PRO A 1 90 ? 7.749 5.086 -22.257 1.00 79.69 90 PRO A O 1
ATOM 685 N N . LEU A 1 91 ? 7.041 3.172 -23.196 1.00 77.94 91 LEU A N 1
ATOM 686 C CA . LEU A 1 91 ? 8.378 2.619 -23.348 1.00 77.94 91 LEU A CA 1
ATOM 687 C C . LEU A 1 91 ? 9.103 3.351 -24.486 1.00 77.94 91 LEU A C 1
ATOM 689 O O . LEU A 1 91 ? 8.487 3.622 -25.523 1.00 77.94 91 LEU A O 1
ATOM 693 N N . PRO A 1 92 ? 10.406 3.654 -24.334 1.00 80.62 92 PRO A N 1
ATOM 694 C CA . PRO A 1 92 ? 11.194 4.161 -25.445 1.00 80.62 92 PRO A CA 1
ATOM 695 C C . PRO A 1 92 ? 11.152 3.156 -26.607 1.00 80.62 92 PRO A C 1
ATOM 697 O O . PRO A 1 92 ? 11.054 1.944 -26.377 1.00 80.62 92 PRO A O 1
ATOM 700 N N . PRO A 1 93 ? 11.230 3.627 -27.863 1.00 81.31 93 PRO A N 1
ATOM 701 C CA . PRO A 1 93 ? 11.211 2.741 -29.014 1.00 81.31 93 PRO A CA 1
ATOM 702 C C . PRO A 1 93 ? 12.351 1.727 -28.902 1.00 81.31 93 PRO A C 1
ATOM 704 O O . PRO A 1 93 ? 13.508 2.079 -28.657 1.00 81.31 93 PRO A O 1
ATOM 707 N N . LYS A 1 94 ? 12.016 0.445 -29.073 1.00 78.31 94 LYS A N 1
ATOM 708 C CA . LYS A 1 94 ? 12.989 -0.647 -29.062 1.00 78.31 94 LYS A CA 1
ATOM 709 C C . LYS A 1 94 ? 14.045 -0.365 -30.134 1.00 78.31 94 LYS A C 1
ATOM 711 O O . LYS A 1 94 ? 13.708 -0.259 -31.314 1.00 78.31 94 LYS A O 1
ATOM 716 N N . LYS A 1 95 ? 15.314 -0.233 -29.733 1.00 77.44 95 LYS A N 1
ATOM 717 C CA . LYS A 1 95 ? 16.423 -0.083 -30.687 1.00 77.44 95 LYS A CA 1
ATOM 718 C C . LYS A 1 95 ? 16.416 -1.285 -31.635 1.00 77.44 95 LYS A C 1
ATOM 720 O O . LYS A 1 95 ? 16.204 -2.418 -31.196 1.00 77.44 95 LYS A O 1
ATOM 725 N N . ARG A 1 96 ? 16.620 -1.046 -32.932 1.00 74.75 96 ARG A N 1
ATOM 726 C CA . ARG A 1 96 ? 16.795 -2.139 -33.894 1.00 74.75 96 ARG A CA 1
ATOM 727 C C . ARG A 1 96 ? 18.081 -2.881 -33.535 1.00 74.75 96 ARG A C 1
ATOM 729 O O . ARG A 1 96 ? 19.129 -2.262 -33.384 1.00 74.75 96 ARG A O 1
ATOM 736 N N . TYR A 1 97 ? 17.983 -4.194 -33.359 1.00 76.81 97 TYR A N 1
ATOM 737 C CA . TYR A 1 97 ? 19.157 -5.046 -33.225 1.00 76.81 97 TYR A CA 1
ATOM 738 C C . TYR A 1 97 ? 19.676 -5.314 -34.634 1.00 76.81 97 TYR A C 1
ATOM 740 O O . TYR A 1 97 ? 19.006 -5.996 -35.406 1.00 76.81 97 TYR A O 1
ATOM 748 N N . TYR A 1 98 ? 20.835 -4.757 -34.971 1.00 77.75 98 TYR A N 1
ATOM 749 C CA . TYR A 1 98 ? 21.529 -5.094 -36.209 1.00 77.75 98 TYR A CA 1
ATOM 750 C C . TYR A 1 98 ? 22.240 -6.429 -36.020 1.00 77.75 98 TYR A C 1
ATOM 752 O O . TYR A 1 98 ? 22.923 -6.639 -35.014 1.00 77.75 98 TYR A O 1
ATOM 760 N N . LYS A 1 99 ? 22.075 -7.357 -36.965 1.00 78.81 99 LYS A N 1
ATOM 761 C CA . LYS A 1 99 ? 22.911 -8.562 -36.978 1.00 78.81 99 LYS A CA 1
ATOM 762 C C . LYS A 1 99 ? 24.335 -8.152 -37.353 1.00 78.81 99 LYS A C 1
ATOM 764 O O . LYS A 1 99 ? 24.511 -7.264 -38.177 1.00 78.81 99 LYS A O 1
ATOM 769 N N . LEU A 1 100 ? 25.346 -8.838 -36.815 1.00 76.50 100 LEU A N 1
ATOM 770 C CA . LEU A 1 100 ? 26.759 -8.556 -37.126 1.00 76.50 100 LEU A CA 1
ATOM 771 C C . LEU A 1 100 ? 27.055 -8.589 -38.643 1.00 76.50 100 LEU A C 1
ATOM 773 O O . LEU A 1 100 ? 27.940 -7.889 -39.117 1.00 76.50 100 LEU A O 1
ATOM 777 N N . ASN A 1 101 ? 26.267 -9.360 -39.401 1.00 72.81 101 ASN A N 1
ATOM 778 C CA . ASN A 1 101 ? 26.392 -9.517 -40.853 1.00 72.81 101 ASN A CA 1
ATOM 779 C C . ASN A 1 101 ? 25.466 -8.585 -41.661 1.00 72.81 101 ASN A C 1
ATOM 781 O O . ASN A 1 101 ? 25.376 -8.712 -42.881 1.00 72.81 101 ASN A O 1
ATOM 785 N N . GLU A 1 102 ? 24.724 -7.693 -41.006 1.00 77.25 102 GLU A N 1
ATOM 786 C CA . GLU A 1 102 ? 23.779 -6.788 -41.652 1.00 77.25 102 GLU A CA 1
ATOM 787 C C . GLU A 1 102 ? 24.417 -5.404 -41.791 1.00 77.25 102 GLU A C 1
ATOM 789 O O . GLU A 1 102 ? 24.666 -4.707 -40.809 1.00 77.25 102 GLU A O 1
ATOM 794 N N . VAL A 1 103 ? 24.713 -5.010 -43.033 1.00 71.50 103 VAL A N 1
ATOM 795 C CA . VAL A 1 103 ? 25.255 -3.679 -43.328 1.00 71.50 103 VAL A CA 1
ATOM 796 C C . VAL A 1 103 ? 24.157 -2.654 -43.074 1.00 71.50 103 VAL A C 1
ATOM 798 O O . VAL A 1 103 ? 23.168 -2.613 -43.813 1.00 71.50 103 VAL A O 1
ATOM 801 N N . VAL A 1 104 ? 24.342 -1.832 -42.040 1.00 79.94 104 VAL A N 1
ATOM 802 C CA . VAL A 1 104 ? 23.422 -0.738 -41.714 1.00 79.94 104 VAL A CA 1
ATOM 803 C C . VAL A 1 104 ? 23.259 0.191 -42.913 1.00 79.94 104 VAL A C 1
ATOM 805 O O . VAL A 1 104 ? 24.215 0.462 -43.644 1.00 79.94 104 VAL A O 1
ATOM 808 N N . ASP A 1 105 ? 22.037 0.679 -43.126 1.00 75.50 105 ASP A N 1
ATOM 80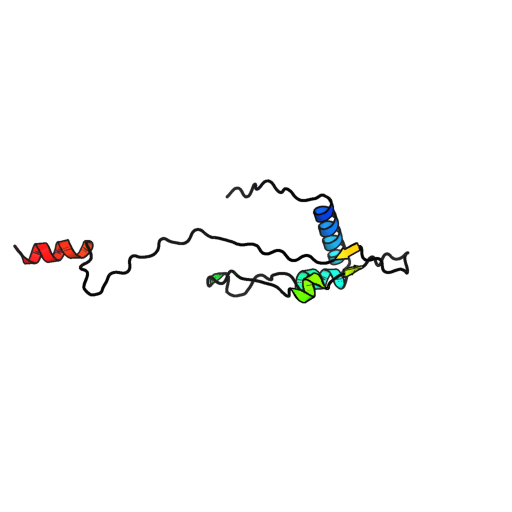9 C CA . ASP A 1 105 ? 21.702 1.526 -44.276 1.00 75.50 105 ASP A CA 1
ATOM 810 C C . ASP A 1 105 ? 22.601 2.772 -44.362 1.00 75.50 105 ASP A C 1
ATOM 812 O O . ASP A 1 105 ? 22.989 3.185 -45.453 1.00 75.50 105 ASP A O 1
ATOM 816 N N . GLU A 1 106 ? 23.023 3.291 -43.208 1.00 73.44 106 GLU A N 1
ATOM 817 C CA . GLU A 1 106 ? 23.956 4.414 -43.056 1.00 73.44 106 GLU A CA 1
ATOM 818 C C . GLU A 1 106 ? 25.352 4.114 -43.638 1.00 73.44 106 GLU A C 1
ATOM 820 O O . GLU A 1 106 ? 25.998 5.000 -44.193 1.00 73.44 106 GLU A O 1
ATOM 825 N N . LEU A 1 107 ? 25.808 2.856 -43.587 1.00 73.50 107 LEU A N 1
ATOM 826 C CA . LEU A 1 107 ? 27.112 2.434 -44.113 1.00 73.50 107 LEU A CA 1
ATOM 827 C C . LEU A 1 107 ? 27.056 1.962 -45.575 1.00 73.50 107 LEU A C 1
ATOM 829 O O . LEU A 1 107 ? 28.100 1.799 -46.210 1.00 73.50 107 LEU A O 1
ATOM 833 N N . LYS A 1 108 ? 25.861 1.801 -46.164 1.00 72.88 108 LYS A N 1
ATOM 834 C CA . LYS A 1 108 ? 25.720 1.475 -47.598 1.00 72.88 108 LYS A CA 1
ATOM 835 C C . LYS A 1 108 ? 26.267 2.580 -48.503 1.00 72.88 108 LYS A C 1
ATOM 837 O O . LYS A 1 108 ? 26.675 2.288 -49.627 1.00 72.88 108 LYS A O 1
ATOM 842 N N . ILE A 1 109 ? 26.290 3.824 -48.019 1.00 75.44 109 ILE A N 1
ATOM 843 C CA . ILE A 1 109 ? 26.855 4.974 -48.735 1.00 75.44 109 ILE A CA 1
ATOM 844 C C . ILE A 1 109 ? 28.360 4.778 -48.947 1.00 75.44 109 ILE A C 1
ATOM 846 O O . ILE A 1 109 ? 28.825 4.909 -50.073 1.00 75.44 109 ILE A O 1
ATOM 850 N N . PHE A 1 110 ? 29.100 4.361 -47.916 1.00 72.25 110 PHE A N 1
ATOM 851 C CA . PHE A 1 110 ? 30.544 4.123 -48.023 1.00 72.25 110 PHE A CA 1
ATOM 852 C C . PHE A 1 110 ? 30.876 2.952 -48.956 1.00 72.25 110 PHE A C 1
ATOM 854 O O . PHE A 1 110 ? 31.781 3.065 -49.777 1.00 72.25 110 PHE A O 1
ATOM 861 N N . ARG A 1 111 ? 30.072 1.877 -48.945 1.00 65.19 111 ARG A N 1
ATOM 862 C CA . ARG A 1 111 ? 30.263 0.741 -49.869 1.00 65.19 111 ARG A CA 1
ATOM 863 C C . ARG A 1 111 ? 30.018 1.098 -51.340 1.00 65.19 111 ARG A C 1
ATOM 865 O O . ARG A 1 111 ? 30.539 0.432 -52.227 1.00 65.19 111 ARG A O 1
ATOM 872 N N . LYS A 1 112 ? 29.190 2.108 -51.626 1.00 61.41 112 LYS A N 1
ATOM 873 C CA . LYS A 1 112 ? 28.985 2.594 -53.001 1.00 61.41 112 LYS A CA 1
ATOM 874 C C . LYS A 1 112 ? 30.168 3.415 -53.514 1.00 61.41 112 LYS A C 1
ATOM 876 O O . LYS A 1 112 ? 30.371 3.439 -54.720 1.00 61.41 112 LYS A O 1
ATOM 881 N N . VAL A 1 113 ? 30.922 4.061 -52.624 1.00 62.53 113 VAL A N 1
ATOM 882 C CA . VAL A 1 113 ? 32.086 4.884 -52.991 1.00 62.53 113 VAL A CA 1
ATOM 883 C C . VAL A 1 113 ? 33.296 4.018 -53.363 1.00 62.53 113 VAL A C 1
ATOM 885 O O . VAL A 1 113 ? 34.045 4.400 -54.246 1.00 62.53 113 VAL A O 1
ATOM 888 N N . GLU A 1 114 ? 33.445 2.822 -52.785 1.00 57.81 114 GLU A N 1
ATOM 889 C CA . GLU A 1 114 ? 34.504 1.855 -53.151 1.00 57.81 114 GLU A CA 1
ATOM 890 C C . GLU A 1 114 ? 34.293 1.134 -54.502 1.00 57.81 114 GLU A C 1
ATOM 892 O O . GLU A 1 114 ? 35.158 0.372 -54.925 1.00 57.81 114 GLU A O 1
ATOM 897 N N . MET A 1 115 ? 33.156 1.337 -55.183 1.00 53.69 115 MET A N 1
ATOM 898 C CA . MET A 1 115 ? 32.847 0.727 -56.493 1.00 53.69 115 MET A CA 1
ATOM 899 C C . MET A 1 115 ? 32.860 1.728 -57.668 1.00 53.69 115 MET A C 1
ATOM 901 O O . MET A 1 115 ? 32.329 1.410 -58.734 1.00 53.69 115 MET A O 1
ATOM 905 N N . LEU A 1 116 ? 33.444 2.917 -57.481 1.00 46.84 116 LEU A N 1
ATOM 906 C CA . LEU A 1 116 ? 33.695 3.923 -58.525 1.00 46.84 116 LEU A CA 1
ATOM 907 C C . LEU A 1 116 ? 35.196 4.108 -58.754 1.00 46.84 116 LEU A C 1
ATOM 909 O O . LEU A 1 116 ? 35.929 4.201 -57.746 1.00 46.84 116 LEU A O 1
#

Secondary structure (DSSP, 8-state):
----------HHHHHHHHHHHHHHHTT-HHHHHHHHHS----TTGGGT-------HHHHHH-EEEE--TT--S-EEEEE-----------PPPPPP---TT---GGGHHHHHHTT-